Protein AF-A0A920AST9-F1 (afdb_monomer_lite)

pLDDT: mean 70.55, std 19.4, range [30.7, 93.25]

Structure (mmCIF, N/CA/C/O backbone):
data_AF-A0A920AST9-F1
#
_entry.id   AF-A0A920AST9-F1
#
loop_
_atom_site.group_PDB
_atom_site.id
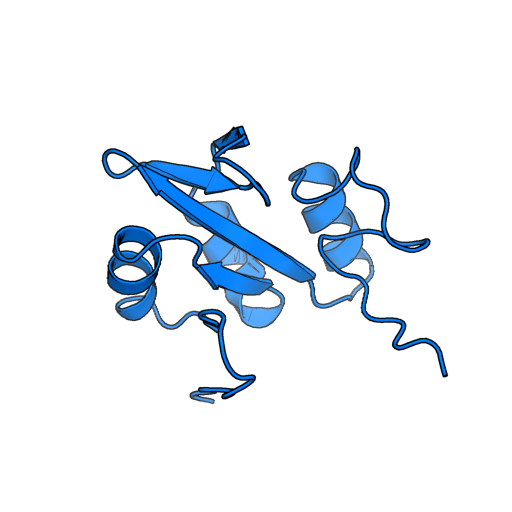_atom_site.type_symbol
_atom_site.label_atom_id
_atom_site.label_alt_id
_atom_site.label_comp_id
_atom_site.label_asym_id
_atom_site.label_entity_id
_atom_site.label_seq_id
_atom_site.pdbx_PDB_ins_code
_atom_site.Cartn_x
_atom_site.Cartn_y
_atom_site.Cartn_z
_atom_site.occupancy
_atom_site.B_iso_or_equiv
_atom_site.auth_seq_id
_atom_site.auth_comp_id
_atom_site.auth_asym_id
_atom_site.auth_atom_id
_atom_site.pdbx_PDB_model_num
ATOM 1 N N . MET A 1 1 ? 14.003 -24.376 -4.842 1.00 33.22 1 MET A N 1
ATOM 2 C CA . MET A 1 1 ? 13.380 -23.883 -6.086 1.00 33.22 1 MET A CA 1
ATOM 3 C C . MET A 1 1 ? 12.815 -22.521 -5.762 1.00 33.22 1 MET A C 1
ATOM 5 O O . MET A 1 1 ? 11.978 -22.436 -4.874 1.00 33.22 1 MET A O 1
ATOM 9 N N . TYR A 1 2 ? 13.423 -21.486 -6.337 1.00 30.70 2 TYR A N 1
ATOM 10 C CA . TYR A 1 2 ? 13.164 -20.084 -6.034 1.00 30.70 2 TYR A CA 1
ATOM 11 C C . TYR A 1 2 ? 11.736 -19.741 -6.470 1.00 30.70 2 TYR A C 1
ATOM 13 O O . TYR A 1 2 ? 11.392 -19.870 -7.640 1.00 30.70 2 TYR A O 1
ATOM 21 N N . GLU A 1 3 ? 10.884 -19.408 -5.502 1.00 34.03 3 GLU A N 1
ATOM 22 C CA . GLU A 1 3 ? 9.561 -18.844 -5.760 1.00 34.03 3 GLU A CA 1
ATOM 23 C C . GLU A 1 3 ? 9.774 -17.394 -6.230 1.00 34.03 3 GLU A C 1
ATOM 25 O O . GLU A 1 3 ? 9.825 -16.477 -5.413 1.00 34.03 3 GLU A O 1
ATOM 30 N N . ASP A 1 4 ? 9.952 -17.199 -7.541 1.00 36.31 4 ASP A N 1
ATOM 31 C CA . ASP A 1 4 ? 10.067 -15.889 -8.201 1.00 36.31 4 ASP A CA 1
ATOM 32 C C . ASP A 1 4 ? 8.710 -15.158 -8.222 1.00 36.31 4 ASP A C 1
ATOM 34 O O . ASP A 1 4 ? 8.117 -14.898 -9.268 1.00 36.31 4 ASP A O 1
ATOM 38 N N . TYR A 1 5 ? 8.188 -14.829 -7.040 1.00 41.12 5 TYR A N 1
ATOM 39 C CA . TYR A 1 5 ? 7.126 -13.839 -6.897 1.00 41.12 5 TYR A CA 1
ATOM 40 C C . TYR A 1 5 ? 7.770 -12.469 -6.695 1.00 41.12 5 TYR A C 1
ATOM 42 O O . TYR A 1 5 ? 8.586 -12.271 -5.793 1.00 41.12 5 TYR A O 1
ATOM 50 N N . PHE A 1 6 ? 7.375 -11.512 -7.533 1.00 49.69 6 PHE A N 1
ATOM 51 C CA . PHE A 1 6 ? 7.783 -10.108 -7.501 1.00 49.69 6 PHE A CA 1
ATOM 52 C C . PHE A 1 6 ? 7.142 -9.395 -6.297 1.00 49.69 6 PHE A C 1
ATOM 54 O O . PHE A 1 6 ? 6.299 -8.508 -6.425 1.00 49.69 6 PHE A O 1
ATOM 61 N N . SER A 1 7 ? 7.520 -9.827 -5.096 1.00 50.94 7 SER A N 1
ATOM 62 C CA . SER A 1 7 ? 7.103 -9.249 -3.823 1.00 50.94 7 SER A CA 1
ATOM 63 C C . SER A 1 7 ? 7.408 -7.751 -3.824 1.00 50.94 7 SER A C 1
ATOM 65 O O . SER A 1 7 ? 8.568 -7.349 -3.955 1.00 50.94 7 SER A O 1
ATOM 67 N N . GLN A 1 8 ? 6.367 -6.927 -3.661 1.00 51.12 8 GLN A N 1
ATOM 68 C CA . GLN A 1 8 ? 6.488 -5.492 -3.376 1.00 51.12 8 GLN A CA 1
ATOM 69 C C . GLN A 1 8 ? 7.110 -4.652 -4.510 1.00 51.12 8 GLN A C 1
ATOM 71 O O . GLN A 1 8 ? 7.659 -3.577 -4.260 1.00 51.12 8 GLN A O 1
ATOM 76 N N . GLY A 1 9 ? 6.986 -5.128 -5.759 1.00 45.97 9 GLY A N 1
ATOM 77 C CA . GLY A 1 9 ? 7.376 -4.414 -6.984 1.00 45.97 9 GLY A CA 1
ATOM 78 C C . GLY A 1 9 ? 8.830 -4.625 -7.426 1.00 45.97 9 GLY A C 1
ATOM 79 O O . GLY A 1 9 ? 9.294 -4.010 -8.388 1.00 45.97 9 GLY A O 1
ATOM 80 N N . ASN A 1 10 ? 9.570 -5.507 -6.758 1.00 52.94 10 ASN A N 1
ATOM 81 C CA . ASN A 1 10 ? 10.967 -5.742 -7.088 1.00 52.94 10 ASN A CA 1
ATOM 82 C C . ASN A 1 10 ? 11.142 -6.614 -8.332 1.00 52.94 10 ASN A C 1
ATOM 84 O O . ASN A 1 10 ? 10.925 -7.821 -8.279 1.00 52.94 10 ASN A O 1
ATOM 88 N N . LEU A 1 11 ? 11.637 -6.011 -9.420 1.00 52.56 11 LEU A N 1
ATOM 89 C CA . LEU A 1 11 ? 11.862 -6.717 -10.684 1.00 52.56 11 LEU A CA 1
ATOM 90 C C . LEU A 1 11 ? 13.029 -7.724 -10.672 1.00 52.56 11 LEU A C 1
ATOM 92 O O . LEU A 1 11 ? 13.111 -8.572 -11.550 1.00 52.56 11 LEU A O 1
ATOM 96 N N . ASN A 1 12 ? 13.918 -7.639 -9.678 1.00 53.22 12 ASN A N 1
ATOM 97 C CA . ASN A 1 12 ? 15.175 -8.396 -9.621 1.00 53.22 12 ASN A CA 1
ATOM 98 C C . ASN A 1 12 ? 15.386 -9.105 -8.262 1.00 53.22 12 ASN A C 1
ATOM 100 O O . ASN A 1 12 ? 16.525 -9.321 -7.851 1.00 53.22 12 ASN A O 1
ATOM 104 N N . GLY A 1 13 ? 14.308 -9.428 -7.535 1.00 50.12 13 GLY A N 1
ATOM 105 C CA . GLY A 1 13 ? 14.372 -10.045 -6.199 1.00 50.12 13 GLY A CA 1
ATOM 106 C C . GLY A 1 13 ? 14.360 -9.042 -5.029 1.00 50.12 13 GLY A C 1
ATOM 107 O O . GLY A 1 13 ? 14.384 -7.833 -5.252 1.00 50.12 13 GLY A O 1
ATOM 108 N N . PRO A 1 14 ? 14.281 -9.513 -3.768 1.00 49.19 14 PRO A N 1
ATOM 109 C CA . PRO A 1 14 ? 13.963 -8.683 -2.602 1.00 49.19 14 PRO A CA 1
ATOM 110 C C . PRO A 1 14 ? 15.013 -7.593 -2.351 1.00 49.19 14 PRO A C 1
ATOM 112 O O . PRO A 1 14 ? 16.111 -7.851 -1.856 1.00 49.19 14 PRO A O 1
ATOM 115 N N . ASN A 1 15 ? 14.654 -6.349 -2.667 1.00 52.84 15 ASN A N 1
ATOM 116 C CA . ASN A 1 15 ? 15.430 -5.158 -2.360 1.00 52.84 15 ASN A CA 1
ATOM 117 C C . ASN A 1 15 ? 14.6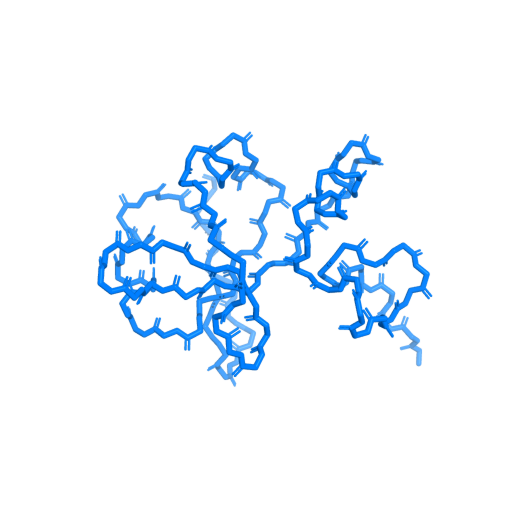60 -4.295 -1.358 1.00 52.84 15 ASN A C 1
ATOM 119 O O . ASN A 1 15 ? 13.803 -3.496 -1.734 1.00 52.84 15 ASN A O 1
ATOM 123 N N . LYS A 1 16 ? 15.032 -4.417 -0.079 1.00 51.34 16 LYS A N 1
ATOM 124 C CA . LYS A 1 16 ? 14.422 -3.712 1.063 1.00 51.34 16 LYS A CA 1
ATOM 125 C C . LYS A 1 16 ? 14.314 -2.190 0.900 1.00 51.34 16 LYS A C 1
ATOM 127 O O . LYS A 1 16 ? 13.520 -1.566 1.594 1.00 51.34 16 LYS A O 1
ATOM 132 N N . ASN A 1 17 ? 15.119 -1.585 0.023 1.00 48.31 17 ASN A N 1
ATOM 133 C CA . ASN A 1 17 ? 15.123 -0.137 -0.201 1.00 48.31 17 ASN A CA 1
ATOM 134 C C . ASN A 1 17 ? 14.128 0.323 -1.284 1.00 48.31 17 ASN A C 1
ATOM 136 O O . ASN A 1 17 ? 13.882 1.522 -1.407 1.00 48.31 17 ASN A O 1
ATOM 140 N N . LEU A 1 18 ? 13.578 -0.600 -2.081 1.00 53.88 18 LEU A N 1
ATOM 141 C CA . LEU A 1 18 ? 12.628 -0.317 -3.169 1.00 53.88 18 LEU A CA 1
ATOM 142 C C . LEU A 1 18 ? 11.216 -0.849 -2.885 1.00 53.88 18 LEU A C 1
ATOM 144 O O . LEU A 1 18 ? 10.248 -0.406 -3.501 1.00 53.88 18 LEU A O 1
ATOM 148 N N . GLU A 1 19 ? 11.108 -1.757 -1.920 1.00 55.47 19 GLU A N 1
ATOM 149 C CA . GLU A 1 19 ? 9.859 -2.327 -1.431 1.00 55.47 19 GLU A CA 1
ATOM 150 C C . GLU A 1 19 ? 8.827 -1.250 -1.055 1.00 55.47 19 GLU A C 1
ATOM 152 O O . GLU A 1 19 ? 9.119 -0.306 -0.319 1.00 55.47 19 GLU A O 1
ATOM 157 N N . ASN A 1 20 ? 7.590 -1.413 -1.541 1.00 60.19 20 ASN A N 1
ATOM 158 C CA . ASN A 1 20 ? 6.432 -0.581 -1.188 1.00 60.19 20 ASN A CA 1
ATOM 159 C C . ASN A 1 20 ? 6.550 0.920 -1.556 1.00 60.19 20 ASN A C 1
ATOM 161 O O . ASN A 1 20 ? 5.800 1.747 -1.027 1.00 60.19 20 ASN A 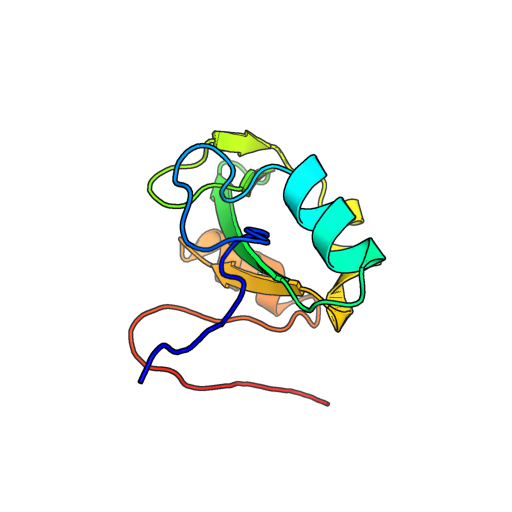O 1
ATOM 165 N N . ARG A 1 21 ? 7.442 1.297 -2.484 1.00 67.38 21 ARG A N 1
ATOM 166 C CA . ARG A 1 21 ? 7.427 2.637 -3.095 1.00 67.38 21 ARG A CA 1
ATOM 167 C C . ARG A 1 21 ? 6.432 2.687 -4.256 1.00 67.38 21 ARG A C 1
ATOM 169 O O . ARG A 1 21 ? 6.349 1.761 -5.062 1.00 67.38 21 ARG A O 1
ATOM 176 N N . LEU A 1 22 ? 5.695 3.794 -4.355 1.00 69.44 22 LEU A N 1
ATOM 177 C CA . LEU A 1 22 ? 4.655 3.981 -5.376 1.00 69.44 22 LEU A CA 1
ATOM 178 C C . LEU A 1 22 ? 5.185 3.837 -6.807 1.00 69.44 22 LEU A C 1
ATOM 180 O O . LEU A 1 22 ? 4.562 3.160 -7.616 1.00 69.44 22 LEU A O 1
ATOM 184 N N . ASP A 1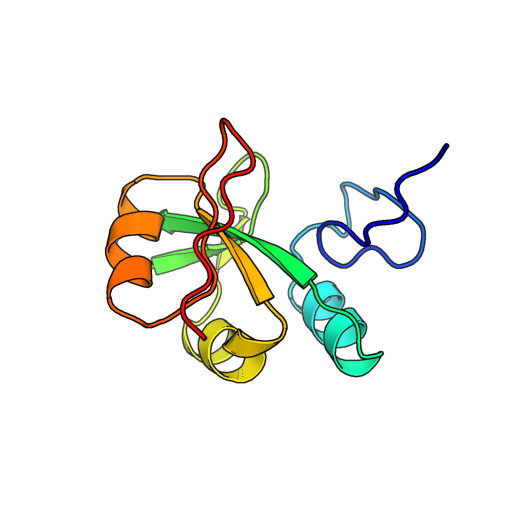 23 ? 6.359 4.398 -7.097 1.00 69.62 23 ASP A N 1
ATOM 185 C CA . ASP A 1 23 ? 6.994 4.326 -8.420 1.00 69.62 23 ASP A CA 1
ATOM 186 C C . ASP A 1 23 ? 7.322 2.887 -8.845 1.00 69.62 23 ASP A C 1
ATOM 188 O O . ASP A 1 23 ? 7.221 2.520 -10.014 1.00 69.62 23 ASP A O 1
ATOM 192 N N . THR A 1 24 ? 7.683 2.054 -7.876 1.00 69.69 24 THR A N 1
ATOM 193 C CA . THR A 1 24 ? 8.052 0.656 -8.083 1.00 69.69 24 THR A CA 1
ATOM 194 C C . THR A 1 24 ? 6.801 -0.197 -8.319 1.00 69.69 24 THR A C 1
ATOM 196 O O . THR A 1 24 ? 6.779 -1.032 -9.224 1.00 69.69 24 THR A O 1
ATOM 199 N N . ILE A 1 25 ? 5.722 0.086 -7.580 1.00 73.56 25 ILE A N 1
ATOM 200 C CA . ILE A 1 25 ? 4.402 -0.531 -7.766 1.00 73.56 25 ILE A CA 1
ATOM 201 C C . ILE A 1 25 ? 3.831 -0.185 -9.149 1.00 73.56 25 ILE A C 1
ATOM 203 O O . ILE A 1 25 ? 3.445 -1.083 -9.896 1.00 73.56 25 ILE A O 1
ATOM 207 N N . GLU A 1 26 ? 3.817 1.096 -9.524 1.00 77.88 26 GLU A N 1
ATOM 208 C CA . GLU A 1 26 ? 3.297 1.537 -10.823 1.00 77.88 26 GLU A CA 1
ATOM 209 C C . GLU A 1 26 ? 4.093 0.942 -11.984 1.00 77.88 26 GLU A C 1
ATOM 211 O O . GLU A 1 26 ? 3.500 0.451 -12.945 1.00 77.88 26 GLU A O 1
ATOM 216 N N . LYS A 1 27 ? 5.427 0.913 -11.884 1.00 76.31 27 LYS A N 1
ATOM 217 C CA . LYS A 1 27 ? 6.279 0.318 -12.917 1.00 76.31 27 LYS A CA 1
ATOM 218 C C . LYS A 1 27 ? 6.011 -1.177 -13.091 1.00 76.31 27 LYS A C 1
ATOM 220 O O . LYS A 1 27 ? 5.899 -1.642 -14.222 1.00 76.31 27 LYS A O 1
ATOM 225 N N . ALA A 1 28 ? 5.880 -1.933 -12.001 1.00 73.75 28 ALA A N 1
ATOM 226 C CA . ALA A 1 28 ? 5.559 -3.358 -12.073 1.00 73.75 28 ALA A CA 1
ATOM 227 C C . ALA A 1 28 ? 4.171 -3.600 -12.701 1.00 73.75 28 ALA A C 1
ATOM 229 O O . ALA A 1 28 ? 4.029 -4.451 -13.580 1.00 73.75 28 ALA A O 1
ATOM 230 N N . ILE A 1 29 ? 3.178 -2.778 -12.350 1.00 76.19 29 ILE A N 1
ATOM 231 C CA . ILE A 1 29 ? 1.835 -2.826 -12.946 1.00 76.19 29 ILE A CA 1
ATOM 232 C C . ILE A 1 29 ? 1.857 -2.502 -14.448 1.00 76.19 29 ILE A C 1
ATOM 234 O O . ILE A 1 29 ? 1.159 -3.164 -15.229 1.00 76.19 29 ILE A O 1
ATOM 238 N N . GLN A 1 30 ? 2.634 -1.490 -14.856 1.00 77.19 30 GLN A N 1
ATOM 239 C CA . GLN A 1 30 ? 2.824 -1.102 -16.261 1.00 77.19 30 GLN A CA 1
ATOM 240 C C . GLN A 1 30 ? 3.491 -2.214 -17.072 1.00 77.19 30 GLN A C 1
ATOM 242 O O . GLN A 1 30 ? 3.144 -2.415 -18.232 1.00 77.19 30 GLN A O 1
ATOM 247 N N . LEU A 1 31 ? 4.393 -2.974 -16.450 1.00 74.19 31 LEU A N 1
ATOM 248 C CA . LEU A 1 31 ? 5.015 -4.155 -17.050 1.00 74.19 31 LEU A CA 1
ATOM 249 C C . LEU A 1 31 ? 4.091 -5.385 -17.083 1.00 74.19 31 LEU A C 1
ATOM 251 O O . LEU A 1 31 ? 4.481 -6.421 -17.611 1.00 74.19 31 LEU A O 1
ATOM 255 N N . GLY A 1 32 ? 2.864 -5.271 -16.567 1.00 76.06 32 GLY A N 1
ATOM 256 C CA . GLY A 1 32 ? 1.852 -6.324 -16.632 1.00 76.06 32 GLY A CA 1
ATOM 257 C C . GLY A 1 32 ? 1.856 -7.292 -15.451 1.00 76.06 32 GLY A C 1
ATOM 258 O O . GLY A 1 32 ? 1.100 -8.257 -15.488 1.00 76.06 32 GLY A O 1
ATOM 259 N N . PHE A 1 33 ? 2.651 -7.035 -14.412 1.00 73.56 33 PHE A N 1
ATOM 260 C CA . PHE A 1 33 ? 2.693 -7.882 -13.223 1.00 73.56 33 PHE A CA 1
ATOM 261 C C . PHE A 1 33 ? 1.597 -7.524 -12.216 1.00 73.56 33 PHE A C 1
ATOM 263 O O . PHE A 1 33 ? 1.207 -6.359 -12.075 1.00 73.56 33 PHE A O 1
ATOM 270 N N . ASP A 1 34 ? 1.170 -8.540 -11.472 1.00 77.88 34 ASP A N 1
ATOM 271 C CA . ASP A 1 34 ? 0.447 -8.369 -10.217 1.00 77.88 34 ASP A CA 1
ATOM 272 C C . ASP A 1 34 ? 1.437 -8.020 -9.100 1.00 77.88 34 ASP A C 1
ATOM 274 O O . ASP A 1 34 ? 2.550 -8.548 -9.050 1.00 77.88 34 ASP A O 1
ATOM 278 N N . VAL A 1 35 ? 1.037 -7.128 -8.194 1.00 80.19 35 VAL A N 1
ATOM 279 C CA . VAL A 1 35 ? 1.915 -6.576 -7.158 1.00 80.19 35 VAL A CA 1
ATOM 280 C C . VAL A 1 35 ? 1.297 -6.750 -5.780 1.00 80.19 35 VAL A C 1
ATOM 282 O O . VAL A 1 35 ? 0.183 -6.295 -5.518 1.00 80.19 35 VAL A O 1
ATOM 285 N N . GLU A 1 36 ? 2.054 -7.362 -4.872 1.00 82.88 36 GLU A N 1
ATOM 286 C CA . GLU A 1 36 ? 1.720 -7.401 -3.448 1.00 82.88 36 GLU A CA 1
ATOM 287 C C . GLU A 1 36 ? 2.154 -6.113 -2.742 1.00 82.88 36 GLU A C 1
ATOM 289 O O . GLU A 1 36 ? 3.283 -5.664 -2.925 1.00 82.88 36 GLU A O 1
ATOM 294 N N . VAL A 1 37 ? 1.275 -5.523 -1.928 1.00 85.25 37 VAL A N 1
ATOM 295 C CA . VAL A 1 37 ? 1.545 -4.289 -1.173 1.00 85.25 37 VAL A CA 1
ATOM 296 C C . VAL A 1 37 ? 1.154 -4.428 0.295 1.00 85.25 37 VAL A C 1
ATOM 298 O O . VAL A 1 37 ? 0.080 -4.934 0.614 1.00 85.25 37 VAL A O 1
ATOM 301 N N . ASP A 1 38 ? 1.996 -3.931 1.200 1.00 88.06 38 ASP A N 1
ATOM 302 C CA . ASP A 1 38 ? 1.706 -3.889 2.637 1.00 88.06 38 ASP A CA 1
ATOM 303 C C . ASP A 1 38 ? 0.991 -2.576 2.998 1.00 88.06 38 ASP A C 1
ATOM 305 O O . ASP A 1 38 ? 1.577 -1.498 2.873 1.00 88.06 38 ASP A O 1
ATOM 309 N N . ILE A 1 39 ? -0.255 -2.649 3.475 1.00 90.44 39 ILE A N 1
ATOM 310 C CA . ILE A 1 39 ? -1.080 -1.478 3.805 1.00 90.44 39 ILE A CA 1
ATOM 311 C C . ILE A 1 39 ? -1.368 -1.381 5.302 1.00 90.44 39 ILE A C 1
ATOM 313 O O . ILE A 1 39 ? -1.802 -2.336 5.945 1.00 90.44 39 ILE A O 1
ATOM 317 N N . TRP A 1 40 ? -1.216 -0.167 5.824 1.00 92.31 40 TRP A N 1
ATOM 318 C CA . TRP A 1 40 ? -1.636 0.264 7.152 1.00 92.31 40 TRP A CA 1
ATOM 319 C C . TRP A 1 40 ? -2.753 1.297 7.034 1.00 92.31 40 TRP A C 1
ATOM 321 O O . TRP A 1 40 ? -2.769 2.096 6.096 1.00 92.31 40 TRP A O 1
ATOM 331 N N . LEU A 1 41 ? -3.648 1.332 8.019 1.00 93.12 41 LEU A N 1
ATOM 332 C CA . LEU A 1 41 ? -4.569 2.449 8.221 1.00 93.12 41 LEU A CA 1
ATOM 333 C C . LEU A 1 41 ? -4.299 3.079 9.584 1.00 93.12 41 LEU A C 1
ATOM 335 O O . LEU A 1 41 ? -4.464 2.414 10.602 1.00 93.12 41 LEU A O 1
ATOM 339 N N . ILE A 1 42 ? -3.901 4.346 9.603 1.00 92.44 42 ILE A N 1
ATOM 340 C CA . ILE A 1 42 ? -3.584 5.093 10.825 1.00 92.44 42 ILE A CA 1
ATOM 341 C C . ILE A 1 42 ? -4.339 6.408 10.752 1.00 92.44 42 ILE A C 1
ATOM 343 O O . ILE A 1 42 ? -4.221 7.115 9.756 1.00 92.44 42 ILE A O 1
ATOM 347 N N . GLU A 1 43 ? -5.163 6.699 11.761 1.00 91.94 43 GLU A N 1
ATOM 348 C CA . GLU A 1 43 ? -5.954 7.941 11.826 1.00 91.94 43 GLU A CA 1
ATOM 349 C C . GLU A 1 43 ? -6.742 8.215 10.528 1.00 91.94 43 GLU A C 1
ATOM 351 O O . GLU A 1 43 ? -6.796 9.328 10.007 1.00 91.94 43 GLU A O 1
ATOM 356 N N . ASN A 1 44 ? -7.350 7.159 9.972 1.00 89.06 44 ASN A N 1
ATOM 357 C CA . ASN A 1 44 ? -8.129 7.198 8.728 1.00 89.06 44 ASN A CA 1
ATOM 358 C C . ASN A 1 44 ? -7.318 7.554 7.460 1.00 89.06 44 ASN A C 1
ATOM 360 O O . ASN A 1 44 ? -7.890 7.900 6.426 1.00 89.06 44 ASN A O 1
ATOM 364 N N . GLN A 1 45 ? -5.990 7.448 7.520 1.00 93.25 45 GLN A N 1
ATOM 365 C CA . GLN A 1 45 ? -5.071 7.631 6.398 1.00 93.25 45 GLN A CA 1
ATOM 366 C C . GLN A 1 45 ? -4.380 6.308 6.058 1.00 93.25 45 GLN A C 1
ATOM 368 O O . GLN A 1 45 ? -4.014 5.537 6.946 1.00 93.25 45 GLN A O 1
ATOM 373 N N . LEU A 1 46 ? -4.212 6.035 4.762 1.00 93.00 46 LEU A N 1
ATOM 374 C CA . LEU A 1 46 ? -3.564 4.818 4.280 1.00 93.00 46 LEU A CA 1
ATOM 375 C C . LEU A 1 46 ? -2.063 5.036 4.109 1.00 93.00 46 LEU A C 1
ATOM 377 O O . LEU A 1 46 ? -1.632 6.063 3.580 1.00 93.00 46 LEU A O 1
ATOM 381 N N . TYR A 1 47 ? -1.282 4.036 4.504 1.00 92.75 47 TYR A N 1
ATOM 382 C CA . TYR A 1 47 ? 0.167 4.040 4.354 1.00 92.75 47 TYR A CA 1
ATOM 383 C C . TYR A 1 47 ? 0.666 2.711 3.799 1.00 92.75 47 TYR A C 1
ATOM 385 O O . TYR A 1 47 ? 0.196 1.651 4.199 1.00 92.75 47 TYR A O 1
ATOM 393 N N . LEU A 1 48 ? 1.660 2.785 2.924 1.00 89.06 48 LEU A N 1
ATOM 394 C CA . LEU A 1 48 ? 2.480 1.678 2.465 1.00 89.06 48 LEU A CA 1
ATOM 395 C C . LEU A 1 48 ? 3.678 1.480 3.401 1.00 89.06 48 LEU A C 1
ATOM 397 O O . LEU A 1 48 ? 4.259 2.458 3.886 1.00 89.06 48 LEU A O 1
ATOM 401 N N . GLY A 1 49 ? 4.069 0.227 3.623 1.00 84.50 49 GLY A N 1
ATOM 402 C CA . GLY A 1 49 ? 5.337 -0.120 4.272 1.00 84.50 49 GLY A CA 1
ATOM 403 C C . GLY A 1 49 ? 5.317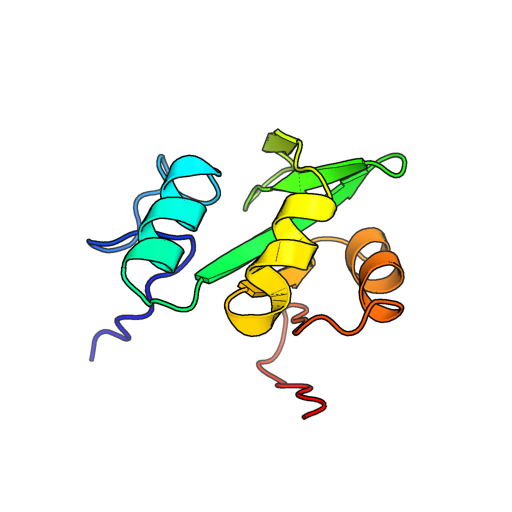 -1.482 4.963 1.00 84.50 49 GLY A C 1
ATOM 404 O O . GLY A 1 49 ? 4.297 -1.905 5.500 1.00 84.50 49 GLY A O 1
ATOM 405 N N . HIS A 1 50 ? 6.452 -2.182 4.983 1.00 79.94 50 HIS A N 1
ATOM 406 C CA . HIS A 1 50 ? 6.486 -3.571 5.453 1.00 79.94 50 HIS A CA 1
ATOM 407 C C . HIS A 1 50 ? 6.529 -3.701 6.983 1.00 79.94 50 HIS A C 1
ATOM 409 O O . HIS A 1 50 ? 5.685 -4.362 7.584 1.00 79.94 50 HIS A O 1
ATOM 415 N N . ASN A 1 51 ? 7.513 -3.073 7.629 1.00 80.81 51 ASN A N 1
ATOM 416 C CA . ASN A 1 51 ? 7.700 -3.166 9.085 1.00 80.81 51 ASN A CA 1
ATOM 417 C C . ASN A 1 51 ? 6.964 -2.062 9.851 1.00 80.81 51 ASN A C 1
ATOM 419 O O . ASN A 1 51 ? 6.682 -2.208 11.036 1.00 80.81 51 ASN A O 1
ATOM 423 N N . LYS A 1 52 ? 6.698 -0.939 9.181 1.00 84.31 52 LYS A N 1
ATOM 424 C CA . LYS A 1 52 ? 6.049 0.247 9.739 1.00 84.31 52 LYS A CA 1
ATOM 425 C C . LYS A 1 52 ? 5.361 1.035 8.616 1.00 84.31 52 LYS A C 1
ATOM 427 O O . LYS A 1 52 ? 5.773 0.883 7.465 1.00 84.31 52 LYS A O 1
ATOM 432 N N . PRO A 1 53 ? 4.373 1.891 8.919 1.00 89.69 53 PRO A N 1
ATOM 433 C CA . PRO A 1 53 ? 3.853 2.875 7.966 1.00 89.69 53 PRO A CA 1
ATOM 434 C C . PRO A 1 53 ? 4.984 3.804 7.493 1.00 89.69 53 PRO A C 1
ATOM 436 O O . PRO A 1 53 ? 5.660 4.426 8.314 1.00 89.69 53 PRO A O 1
ATOM 439 N N . GLN A 1 54 ? 5.224 3.895 6.185 1.00 88.44 54 GLN A N 1
ATOM 440 C CA . GLN A 1 54 ? 6.307 4.718 5.628 1.00 88.44 54 GLN A CA 1
ATOM 441 C C . GLN A 1 54 ? 5.792 5.752 4.634 1.00 88.44 54 GLN A C 1
ATOM 443 O O . GLN A 1 54 ? 6.087 6.936 4.781 1.00 88.44 54 GLN A O 1
ATOM 448 N N . TYR A 1 55 ? 5.009 5.326 3.644 1.00 87.38 55 TYR A N 1
ATOM 449 C CA . TYR A 1 55 ? 4.590 6.195 2.547 1.00 87.38 55 TYR A CA 1
ATOM 450 C C . TYR A 1 55 ? 3.082 6.355 2.546 1.00 87.38 55 TYR A C 1
ATOM 452 O O . TYR A 1 55 ? 2.353 5.384 2.383 1.00 87.38 55 TYR A O 1
ATOM 460 N N . LYS A 1 56 ? 2.597 7.583 2.717 1.00 90.44 56 LYS A N 1
ATOM 461 C CA . LYS A 1 56 ? 1.164 7.857 2.611 1.00 90.44 56 LYS A CA 1
ATOM 462 C C . LYS A 1 56 ? 0.692 7.560 1.185 1.00 90.44 56 LYS A C 1
ATOM 464 O O . LYS A 1 56 ? 1.319 8.010 0.230 1.00 90.44 56 LYS A O 1
ATOM 469 N N . VAL A 1 57 ? -0.409 6.826 1.047 1.00 89.19 57 VAL A N 1
ATOM 470 C CA . VAL A 1 57 ? -0.985 6.455 -0.252 1.00 89.19 57 VAL A CA 1
ATOM 471 C C . VAL A 1 57 ? -2.428 6.931 -0.351 1.00 89.19 57 VAL A C 1
ATOM 473 O O . VAL A 1 57 ? -3.210 6.810 0.592 1.00 89.19 57 VAL A O 1
ATOM 476 N N . ASP A 1 58 ? -2.792 7.487 -1.505 1.00 88.06 58 ASP A N 1
ATOM 477 C CA . ASP A 1 58 ? -4.185 7.813 -1.788 1.00 88.06 58 ASP A CA 1
ATOM 478 C C . ASP A 1 58 ? -4.951 6.525 -2.116 1.00 88.06 58 ASP A C 1
ATOM 480 O O . ASP A 1 58 ? -4.540 5.707 -2.943 1.00 88.06 58 ASP A O 1
ATOM 484 N N . LYS A 1 59 ? -6.121 6.367 -1.502 1.00 86.12 59 LYS A N 1
ATOM 485 C CA . LYS A 1 59 ? -7.068 5.293 -1.802 1.00 86.12 59 LYS A CA 1
ATOM 486 C C . LYS A 1 59 ? -7.406 5.192 -3.295 1.00 86.12 59 LYS A C 1
ATOM 488 O O . LYS A 1 59 ? -7.727 4.099 -3.771 1.00 86.12 59 LYS A O 1
ATOM 493 N N . LYS A 1 60 ? -7.368 6.305 -4.033 1.00 86.62 60 LYS A N 1
ATOM 494 C CA . LYS A 1 60 ? -7.571 6.325 -5.486 1.00 86.62 60 LYS A CA 1
ATOM 495 C C . LYS A 1 60 ? -6.570 5.422 -6.201 1.00 86.62 60 LYS A C 1
ATOM 497 O O . LYS A 1 60 ? -6.999 4.651 -7.047 1.00 86.62 60 LYS A O 1
ATOM 502 N N . ILE A 1 61 ? -5.297 5.431 -5.800 1.00 84.06 61 ILE A N 1
ATOM 503 C CA . ILE A 1 61 ? -4.245 4.594 -6.404 1.00 84.06 61 ILE A CA 1
ATOM 504 C C . ILE A 1 61 ? -4.590 3.114 -6.232 1.00 84.06 61 ILE A C 1
ATOM 506 O O . ILE A 1 61 ? -4.608 2.361 -7.203 1.00 84.06 61 ILE A O 1
ATOM 510 N N . LEU A 1 62 ? -4.965 2.714 -5.013 1.00 85.31 62 LEU A N 1
ATOM 511 C CA . LEU A 1 62 ? -5.376 1.333 -4.747 1.00 85.31 62 LEU A CA 1
ATOM 512 C C . LEU A 1 62 ? -6.587 0.941 -5.598 1.00 85.31 62 LEU A C 1
ATOM 514 O O . LEU A 1 62 ? -6.627 -0.141 -6.171 1.00 85.31 62 LEU A O 1
ATOM 518 N N . SER A 1 63 ? -7.566 1.840 -5.709 1.00 84.81 63 SER A N 1
ATOM 519 C CA . SER A 1 63 ? -8.803 1.591 -6.455 1.00 84.81 63 SER A CA 1
ATOM 520 C C . SER A 1 63 ? -8.564 1.472 -7.964 1.00 84.81 63 SER A C 1
ATOM 522 O O . SER A 1 63 ? -9.152 0.595 -8.594 1.00 84.81 63 SER A O 1
ATOM 524 N N . SER A 1 64 ? -7.689 2.309 -8.531 1.00 85.69 64 SER A N 1
ATOM 525 C CA . SER A 1 64 ? -7.326 2.295 -9.956 1.00 85.69 64 SER A CA 1
ATOM 526 C C . SER A 1 64 ? -6.608 1.014 -10.377 1.00 85.69 64 SER A C 1
ATOM 528 O O . SER A 1 64 ? -6.682 0.624 -11.538 1.00 85.69 64 SER A O 1
ATOM 530 N N . HIS A 1 65 ? -5.942 0.340 -9.438 1.00 83.62 65 HIS A N 1
ATOM 531 C CA . HIS A 1 65 ? -5.159 -0.867 -9.703 1.00 83.62 65 HIS A CA 1
ATOM 532 C C . HIS A 1 65 ? -5.677 -2.102 -8.959 1.00 83.62 65 HIS A C 1
ATOM 534 O O . HIS A 1 65 ? -4.965 -3.094 -8.840 1.00 83.62 65 HIS A O 1
ATOM 540 N N . LYS A 1 66 ? -6.928 -2.072 -8.482 1.00 82.62 66 LYS A N 1
ATOM 541 C CA . LYS A 1 66 ? -7.517 -3.107 -7.611 1.00 82.62 66 LYS A CA 1
ATOM 542 C C . LYS A 1 66 ? -7.417 -4.541 -8.153 1.00 82.62 66 LYS A C 1
ATOM 544 O O . LYS A 1 66 ? -7.404 -5.472 -7.363 1.00 82.62 66 LYS A O 1
ATOM 549 N N . GLU A 1 67 ? -7.381 -4.709 -9.476 1.00 83.00 67 GLU A N 1
ATOM 550 C CA . GLU A 1 67 ? -7.344 -6.019 -10.146 1.00 83.00 67 GLU A CA 1
ATOM 551 C C . GLU A 1 67 ? -5.937 -6.620 -10.184 1.00 83.00 67 GLU A C 1
ATOM 553 O O . GLU A 1 67 ? -5.801 -7.832 -10.266 1.00 83.00 67 GLU A O 1
ATOM 558 N N . LYS A 1 68 ? -4.907 -5.775 -10.081 1.00 81.56 68 LYS A N 1
ATOM 559 C CA . LYS A 1 68 ? -3.492 -6.168 -10.103 1.00 81.56 68 LYS A CA 1
ATOM 560 C C . LYS A 1 68 ? -2.827 -6.062 -8.733 1.00 81.56 68 LYS A C 1
ATOM 562 O O . LYS A 1 68 ? -1.661 -6.410 -8.584 1.00 81.56 68 LYS A O 1
ATOM 567 N N . LEU A 1 69 ? -3.533 -5.539 -7.729 1.00 83.62 69 LEU A N 1
ATOM 568 C CA . LEU A 1 69 ? -3.002 -5.339 -6.386 1.00 83.62 69 LEU A CA 1
ATOM 569 C C . LEU A 1 69 ? -3.449 -6.442 -5.435 1.00 83.62 69 LEU A C 1
ATOM 571 O O . LEU A 1 69 ? -4.639 -6.667 -5.212 1.00 83.62 69 LEU A O 1
ATOM 575 N N . TRP A 1 70 ? -2.464 -7.055 -4.796 1.00 82.50 70 TRP A N 1
ATOM 576 C CA . TRP A 1 70 ? -2.641 -8.008 -3.716 1.00 82.50 70 TRP A CA 1
ATOM 577 C C . TRP A 1 70 ? -2.342 -7.277 -2.410 1.00 82.50 70 TRP A C 1
ATOM 579 O O . TRP A 1 70 ? -1.196 -6.953 -2.114 1.00 82.50 70 TRP A O 1
ATOM 589 N N . ILE A 1 71 ? -3.375 -6.938 -1.640 1.00 86.00 71 ILE A N 1
ATOM 590 C CA . ILE A 1 71 ? -3.189 -6.078 -0.469 1.00 86.00 71 ILE A CA 1
ATOM 591 C C . ILE A 1 71 ? -3.001 -6.931 0.786 1.00 86.00 71 ILE A C 1
ATOM 593 O O . ILE A 1 71 ? -3.914 -7.635 1.225 1.00 86.00 71 ILE A O 1
ATOM 597 N N . HIS A 1 72 ? -1.829 -6.812 1.398 1.00 85.44 72 HIS A N 1
ATOM 598 C CA . HIS A 1 72 ? -1.524 -7.345 2.714 1.00 85.44 72 HIS A CA 1
ATOM 599 C C . HIS A 1 72 ? -1.841 -6.296 3.787 1.00 85.44 72 HIS A C 1
ATOM 601 O O . HIS A 1 72 ? -1.125 -5.310 3.960 1.00 85.44 72 HIS A O 1
ATOM 607 N N . CYS A 1 73 ? -2.930 -6.500 4.527 1.00 89.50 73 CYS A N 1
ATOM 608 C CA . CYS A 1 73 ? -3.317 -5.606 5.619 1.00 89.50 73 CYS A CA 1
ATOM 609 C C . CYS A 1 73 ? -2.434 -5.855 6.844 1.00 89.50 73 CYS A C 1
ATOM 611 O O . CYS A 1 73 ? -2.416 -6.958 7.389 1.00 89.50 73 CYS A O 1
ATOM 613 N N . LYS A 1 74 ? -1.726 -4.827 7.308 1.00 88.88 74 LYS A N 1
ATOM 614 C CA . LYS A 1 74 ? -0.769 -4.929 8.421 1.00 88.88 74 LYS A CA 1
ATOM 615 C C . LYS A 1 74 ? -1.368 -4.618 9.784 1.00 88.88 74 LYS A C 1
ATOM 617 O O . LYS A 1 74 ? -0.746 -4.896 10.805 1.00 88.88 74 LYS A O 1
ATOM 622 N N . ASN A 1 75 ? -2.587 -4.088 9.805 1.00 89.06 75 ASN A N 1
ATOM 623 C CA . ASN A 1 75 ? -3.350 -3.851 11.021 1.00 89.06 75 ASN A CA 1
ATOM 624 C C . ASN A 1 75 ? -4.844 -4.127 10.817 1.00 89.06 75 ASN A C 1
ATOM 626 O O . ASN A 1 75 ? -5.334 -4.239 9.691 1.00 89.06 75 ASN A O 1
ATOM 630 N N . LEU A 1 76 ? -5.580 -4.274 11.918 1.00 88.38 76 LEU A N 1
ATOM 631 C CA . LEU A 1 76 ? -6.998 -4.627 11.865 1.00 88.38 76 LEU A CA 1
ATOM 632 C C . LEU A 1 76 ? -7.822 -3.527 11.186 1.00 88.38 76 LEU A C 1
ATOM 634 O O . LEU A 1 76 ? -8.761 -3.810 10.445 1.00 88.38 76 LEU A O 1
ATOM 638 N N . GLU A 1 77 ? -7.434 -2.276 11.394 1.00 90.62 77 GLU A N 1
ATOM 639 C CA . GLU A 1 77 ? -8.091 -1.098 10.853 1.00 90.62 77 GLU A CA 1
ATOM 640 C C . GLU A 1 77 ? -8.042 -1.087 9.321 1.00 90.62 77 GLU A C 1
ATOM 642 O O . GLU A 1 77 ? -9.073 -0.865 8.681 1.00 90.62 77 GLU A O 1
ATOM 647 N N . SER A 1 78 ? -6.889 -1.399 8.712 1.00 88.62 78 SER A N 1
ATOM 648 C CA . SER A 1 78 ? -6.785 -1.504 7.247 1.00 88.62 78 SER A CA 1
ATOM 649 C C . SER A 1 78 ? -7.642 -2.639 6.695 1.00 88.62 78 SER A C 1
ATOM 651 O O . SER A 1 78 ? -8.329 -2.449 5.689 1.00 88.62 78 SER A O 1
ATOM 653 N N . LEU A 1 79 ? -7.691 -3.785 7.382 1.00 86.50 79 LEU A N 1
ATOM 654 C CA . LEU A 1 79 ? -8.555 -4.897 6.991 1.00 86.50 79 LEU A CA 1
ATOM 655 C C . LEU A 1 79 ? -10.035 -4.504 7.024 1.00 86.50 79 LEU A C 1
ATOM 657 O O . LEU A 1 79 ? -10.746 -4.726 6.044 1.00 86.50 79 LEU A O 1
ATOM 661 N N . VAL A 1 80 ? -10.506 -3.914 8.125 1.00 86.00 80 VAL A N 1
ATOM 662 C CA . VAL A 1 80 ? -11.905 -3.486 8.278 1.00 86.00 80 VAL A CA 1
ATOM 663 C C . VAL A 1 80 ? -12.268 -2.443 7.222 1.00 86.00 80 VAL A C 1
ATOM 665 O O . VAL A 1 80 ? -13.309 -2.556 6.570 1.00 86.00 80 VAL A O 1
ATOM 668 N N . PHE A 1 81 ? -11.388 -1.468 6.993 1.00 86.38 81 PHE A N 1
ATOM 669 C CA . PHE A 1 81 ? -11.604 -0.409 6.014 1.00 86.38 81 PHE A CA 1
ATOM 670 C C . PHE A 1 81 ? -11.715 -0.949 4.584 1.00 86.38 81 PHE A C 1
ATOM 672 O O . PHE A 1 81 ? -12.643 -0.588 3.851 1.00 86.38 81 PHE A O 1
ATOM 679 N N . LEU A 1 82 ? -10.808 -1.845 4.186 1.00 82.81 82 LEU A N 1
ATOM 680 C CA . LEU A 1 82 ? -10.751 -2.372 2.822 1.00 82.81 82 LEU A CA 1
ATOM 681 C C . LEU A 1 82 ? -11.757 -3.499 2.561 1.00 82.81 82 LEU A C 1
ATOM 683 O O . LEU A 1 82 ? -12.210 -3.644 1.423 1.00 82.81 82 LEU A O 1
ATOM 687 N N . LYS A 1 83 ? -12.189 -4.244 3.590 1.00 77.69 83 LYS A N 1
ATOM 688 C CA . LYS A 1 83 ? -13.205 -5.309 3.465 1.00 77.69 83 LYS A CA 1
ATOM 689 C C . LYS A 1 83 ? -14.506 -4.802 2.841 1.00 77.69 83 LYS A C 1
ATOM 691 O O . LYS A 1 83 ? -15.165 -5.520 2.096 1.00 77.69 83 LYS A O 1
ATOM 696 N N . THR A 1 84 ? -14.859 -3.544 3.091 1.00 68.25 84 THR A N 1
ATOM 697 C CA . THR A 1 84 ? -16.078 -2.925 2.547 1.00 68.25 84 THR A CA 1
ATOM 698 C C . THR A 1 84 ? -15.969 -2.518 1.070 1.00 68.25 84 THR A C 1
ATOM 700 O O . THR A 1 84 ? -16.942 -2.027 0.500 1.00 68.25 84 THR A O 1
ATOM 703 N N . LYS A 1 85 ? -14.796 -2.676 0.435 1.00 65.88 85 LYS A N 1
ATOM 704 C CA . LYS A 1 85 ? -14.467 -2.044 -0.854 1.00 65.88 85 LYS A CA 1
ATOM 705 C C . LYS A 1 85 ? -14.124 -3.014 -1.997 1.00 65.88 85 LYS A C 1
ATOM 707 O O . LYS A 1 85 ? -13.681 -2.545 -3.036 1.00 65.88 85 LYS A O 1
ATOM 712 N N . ARG A 1 86 ? -14.400 -4.321 -1.852 1.00 68.38 86 ARG A N 1
ATOM 713 C CA . ARG A 1 86 ? -14.140 -5.365 -2.878 1.00 68.38 86 ARG A CA 1
ATOM 714 C C . ARG A 1 86 ? -12.678 -5.392 -3.377 1.00 68.38 86 ARG A C 1
ATOM 716 O O . ARG A 1 86 ? -12.435 -5.416 -4.577 1.00 68.38 86 ARG A O 1
ATOM 723 N N . PHE A 1 87 ? -11.714 -5.371 -2.458 1.00 70.31 87 PHE A N 1
ATOM 724 C CA . PHE A 1 87 ? -10.300 -5.615 -2.775 1.00 70.31 87 PHE A CA 1
ATOM 725 C C . PHE A 1 87 ? -9.922 -7.085 -2.549 1.00 70.31 87 PHE A C 1
ATOM 727 O O . PHE A 1 87 ? -10.521 -7.747 -1.697 1.00 70.31 87 PHE A O 1
ATOM 734 N N . SER A 1 88 ? -8.891 -7.560 -3.252 1.00 66.00 88 SER A N 1
ATOM 735 C CA . SER A 1 88 ? -8.196 -8.816 -2.943 1.00 66.00 88 SER A CA 1
ATOM 736 C C . SER A 1 88 ? -7.317 -8.614 -1.704 1.00 66.00 88 SER A C 1
ATOM 738 O O . SER A 1 88 ? -6.321 -7.892 -1.755 1.00 66.00 88 SER A O 1
ATOM 740 N N . LEU A 1 89 ? -7.721 -9.199 -0.571 1.00 65.69 89 LEU A N 1
ATOM 741 C CA . LEU A 1 89 ? -7.128 -8.937 0.747 1.00 65.69 89 LEU A CA 1
ATOM 742 C C . LEU A 1 89 ? -6.517 -10.194 1.367 1.00 65.69 89 LEU A C 1
ATOM 744 O O . LEU A 1 89 ? -7.138 -11.258 1.368 1.00 65.69 89 LEU A O 1
ATOM 748 N N . PHE A 1 90 ? -5.354 -10.031 1.998 1.00 67.12 90 PHE A N 1
ATOM 749 C CA . PHE A 1 90 ? -4.680 -11.064 2.782 1.00 67.12 90 PHE A CA 1
ATOM 750 C C . PHE A 1 90 ? -4.280 -10.532 4.165 1.00 67.12 90 PHE A C 1
ATOM 752 O O . PHE A 1 90 ? -3.874 -9.380 4.319 1.00 67.12 90 PHE A O 1
ATOM 759 N N . LEU A 1 91 ? -4.394 -11.388 5.184 1.00 48.72 91 LEU A N 1
ATOM 760 C CA . LEU A 1 91 ? -3.956 -11.131 6.558 1.00 48.72 91 LEU A CA 1
ATOM 761 C C . LEU A 1 91 ? -3.010 -12.272 6.955 1.00 48.72 91 LEU A C 1
ATOM 763 O O . LEU A 1 91 ? -3.427 -13.434 6.945 1.00 48.72 91 LEU A O 1
ATOM 767 N N . ALA A 1 92 ? -1.746 -11.992 7.283 1.00 51.25 92 ALA A N 1
ATOM 768 C CA . ALA A 1 92 ? -0.818 -13.035 7.730 1.00 51.25 92 ALA A CA 1
ATOM 769 C C . ALA A 1 92 ? -1.363 -13.695 9.015 1.00 51.25 92 ALA A C 1
ATOM 771 O O . ALA A 1 92 ? -1.541 -13.042 10.037 1.00 51.25 92 ALA A O 1
ATOM 772 N N . ARG A 1 93 ? -1.725 -14.987 9.004 1.00 36.00 93 ARG A N 1
ATOM 773 C CA . ARG A 1 93 ? -0.776 -16.067 9.327 1.00 36.00 93 ARG A CA 1
ATOM 774 C C . ARG A 1 93 ? -1.079 -17.441 8.700 1.00 36.00 93 ARG A C 1
ATOM 776 O O . ARG A 1 93 ? -0.470 -18.426 9.102 1.00 36.00 93 ARG A O 1
ATOM 783 N N . LYS A 1 94 ? -1.964 -17.544 7.708 1.00 32.53 94 LYS A N 1
ATOM 784 C CA . LYS A 1 94 ? -2.025 -18.689 6.776 1.00 32.53 94 LYS 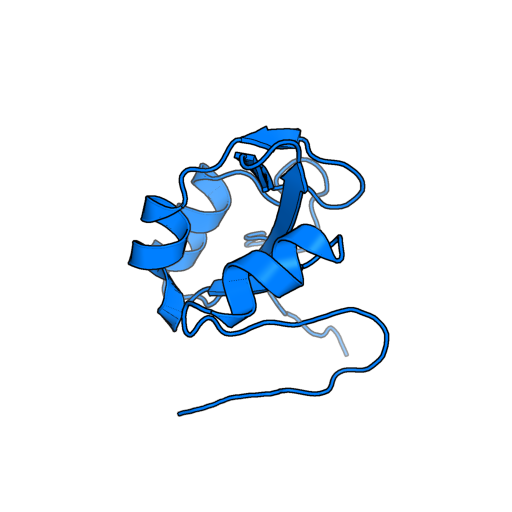A CA 1
ATOM 785 C C . LYS A 1 94 ? -2.531 -18.181 5.433 1.00 32.53 94 LYS A C 1
ATOM 787 O O . LYS A 1 94 ? -3.533 -17.473 5.410 1.00 32.53 94 LYS A O 1
ATOM 792 N N . ARG A 1 95 ? -1.853 -18.569 4.344 1.00 39.72 95 ARG A N 1
ATOM 793 C CA . ARG A 1 95 ? -2.308 -18.413 2.953 1.00 39.72 95 ARG A CA 1
ATOM 794 C C . ARG A 1 95 ? -3.731 -18.991 2.845 1.00 39.72 95 ARG A C 1
ATOM 796 O O . ARG A 1 95 ? -3.908 -20.192 2.670 1.00 39.72 95 ARG A O 1
ATOM 803 N N . ARG A 1 96 ? -4.751 -18.156 3.036 1.00 31.31 96 ARG A N 1
ATOM 804 C CA . ARG A 1 96 ? -6.157 -18.456 2.759 1.00 31.31 96 ARG A CA 1
ATOM 805 C C . ARG A 1 96 ? -6.612 -17.373 1.797 1.00 31.31 96 ARG A C 1
ATOM 807 O O . ARG A 1 96 ? -6.876 -16.244 2.195 1.00 31.31 96 ARG A O 1
ATOM 814 N N . ILE A 1 97 ? -6.581 -17.728 0.520 1.00 40.47 97 ILE A N 1
ATOM 815 C CA . ILE A 1 97 ? -7.061 -16.900 -0.577 1.00 40.47 97 ILE A CA 1
ATOM 816 C C . ILE A 1 97 ? -8.578 -16.800 -0.413 1.00 40.47 97 ILE A C 1
ATOM 818 O O . ILE A 1 97 ? -9.286 -17.786 -0.602 1.00 40.47 97 ILE A O 1
ATOM 822 N N . TYR A 1 98 ? -9.073 -15.631 -0.008 1.00 36.31 98 TYR A N 1
ATOM 823 C CA . TYR A 1 98 ? -10.477 -15.275 -0.189 1.00 36.31 98 TYR A CA 1
ATOM 824 C C . TYR A 1 98 ? -10.566 -14.450 -1.471 1.00 36.31 98 TYR A C 1
ATOM 826 O O . TYR A 1 98 ? -10.448 -13.229 -1.441 1.00 36.31 98 TYR A O 1
ATOM 834 N N . THR A 1 99 ? -10.741 -15.118 -2.605 1.00 35.56 99 THR A N 1
ATOM 835 C CA . THR A 1 99 ? -11.135 -14.468 -3.857 1.00 35.56 99 THR A CA 1
ATOM 836 C C . THR A 1 99 ? -12.658 -14.479 -3.950 1.00 35.56 99 THR A C 1
ATOM 838 O O . THR A 1 99 ? -13.285 -15.536 -3.928 1.00 35.56 99 THR A O 1
ATOM 841 N N . TYR A 1 100 ? -13.273 -13.300 -4.051 1.00 31.30 100 TYR A N 1
ATOM 842 C CA . TYR A 1 100 ? -14.592 -13.173 -4.670 1.00 31.30 100 TYR A CA 1
ATOM 843 C C . TYR A 1 100 ? -14.355 -12.643 -6.082 1.00 31.30 100 TYR A C 1
ATOM 845 O O . TYR A 1 100 ? -13.711 -11.607 -6.220 1.00 31.30 100 TYR A O 1
ATOM 853 N N . LYS A 1 101 ? -14.816 -13.438 -7.058 1.00 32.62 101 LYS A N 1
ATOM 854 C CA . LYS A 1 101 ? -14.675 -13.291 -8.516 1.00 32.62 101 LYS A CA 1
ATOM 855 C C . LYS A 1 101 ? -14.695 -11.857 -9.032 1.00 32.62 101 LYS A C 1
ATOM 857 O O . LYS A 1 101 ? -15.581 -11.090 -8.585 1.00 32.62 101 LYS A O 1
#

Radius of gyration: 12.85 Å; chains: 1; bounding box: 32×32×29 Å

Foldseek 3Di:
DDPPDCEQQNPPDDDQVNHFDPVSCVVCVVVVAQYEWEWEADPNWIATDDPDGDHTDDPVSCVVCQVRYQYEYPDPVSVVVCVVPQHFYDYDDDPDGPDDD

Secondary structure (DSSP, 8-state):
------BTT-TTS--TTTTT-HHHHHHHHHTT--EEEEEEEETTEEEE-SSS--EEE-HHHHHHTTTTEEEEE-SHHHHHHHHTTT--EE-TTS-------

Sequence (101 aa):
MYEDYFSQGNLNGPNKNLENRLDTIEKAIQLGFDVEVDIWLIENQLYLGHNKPQYKVDKKILSSHKEKLWIHCKNLESLVFLKTKRFSLFLARKRRIYTYK

=== Feature glossary ===
A reading guide for the features in this record.

Start from the sequence.

  · Sequence gives the chain of amino acids in standard one-letter code (A=alanine, C=cysteine, …, Y=tyrosine), read N→C. It is the only feature that is directly encoded by the gene; all structural features are derived from the folded form of this sequence.

Fold it, and you get atomic coordinates and the backbone conformation that goes with them.

  · The mmCIF table is the protein's shape written out atom by atom. For each backbone N, Cα, C, and carbonyl O, it records an (x, y, z) coordinate triple in Å plus the residue type, chain letter, and residue number.

  · Backbone dihedral angles. Every residue except chain termini has a φ (preceding-C → N → Cα → C) and a ψ (N → Cα → C → next-N). They are reported in degrees following the IUPAC sign convention. Secondary structure is essentially a statement about which (φ, ψ) basin each residue occupies.

  · DSSP 8-state secondary structure assigns each residue one of H (α-helix), G (3₁₀-helix), I (π-helix), E (extended β-strand), B (isolated β-bridge), T (hydrogen-bonded turn), S (bend), or '-' (coil). The assignment is computed from backbone hydrogen-bond geometry via the Kabsch–Sander algorithm.

  · P-SEA three-state annotation labels each residue as helix, strand, or coil based purely on the geometry of the Cα trace. It serves as a fallback when the full backbone (and thus DSSP) is unavailable.

Summarize the fold with a handful of shape descriptors and a per-residue structural alphabet.

  · Radius of gyration (Rg) is the root-mean-square distance of Cα atoms from their centroid — a single number for overall size and compactness. A globular domain of N residues has Rg ≈ 2.2·N^0.38 Å; an extended or disordered chain has a much larger Rg. The Cα contact count is the number of residue pairs whose Cα atoms are within 8 Å and are more than four positions apart in sequence — a standard proxy for tertiary packing density. The bounding box is the smallest axis-aligned box enclosing all Cα atoms.

  · Foldseek's 3Di representation compresses backbone geometry into a per-residue letter drawn from a learned twenty-state alphabet. It captures the tertiary interaction pattern around each residue — which residues are packed against it in space, regardless of where they are in sequence.

  · Accessible surface area quantifies burial. A residue with SASA near zero is packed into the hydrophobic core; one with SASA >100 Å² sits on the surface. Computed here via the Shrake–Rupley numerical algorithm with a 1.4 Å probe.

Ask how reliable the model is.

  · For AlphaFold models, the B-factor field carries pLDDT — the model's own estimate of local accuracy on a 0–100 scale. Regions with pLDDT<50 should be treated as essentially unmodeled; they often correspond to intrinsically disordered segments.

  · For experimental (PDB) structures, the B-factor (temperature factor) quantifies the positional spread of each atom in the crystal — a combination of thermal vibration and static disorder — in units of Å². High B-factors mark flexible loops or poorly resolved regions; low B-factors mark the rigid, well-ordered core.

  · PAE(i, j) answers: if I align the predicted and true structures on residue i, how far off (in Å) do I expect residue j to be? A block-diagonal PAE matrix with low values on the blocks and high values off-diagonal is the signature of a multi-domain protein with confidently predicted domains but uncertain inter-domain orientation.

Place it in context: what it resembles, what it is annotated as, and how it looks.

  · Structural nearest neighbors (via Foldseek easy-search vs the PDB). Reported per hit: target PDB id, E-value, and alignment TM-score. A TM-score above ~0.5 is the conventional threshold for 'same fold'.

  · Functional annotations link the protein to curated databases. InterPro entries identify conserved domains and families by matching the sequence against member-database signatures (Pfam, PROSITE, CDD, …). Gene Ontology (GO) terms describe molecular function, biological process, and cellular component in a controlled vocabulary. CATH places the structure in a hierarchical fold classification (Class/Architecture/Topology/Homologous-superfamily). The organism is the source species.

  · Plot images: a contact map (which residues are close in 3D, as an N×N binary image), a Ramachandran scatter (backbone torsion angles, revealing secondary-structure composition at a glance), and — for AlphaFold structures — a PAE heatmap (pairwise prediction confidence).

  · Structure images are PyMOL renders from six orthogonal camera directions. Cartoon representation draws helices as coils and strands as arrows; sticks shows the backbone as bonds; surface shows the solvent-excluded envelope. Rainbow coloring maps sequence position to hue (blue→red, N→C); chain coloring assigns a distinct color per polypeptide.